Protein AF-A0A8K0FXT9-F1 (afdb_monomer_lite)

Radius of gyration: 15.11 Å; chains: 1; bounding box: 37×29×39 Å

Foldseek 3Di:
DDDPLAADAPVLLVVLLVFVVSQLVDPVSLVVVLVVCVVVVVVLLNLLSVLLVVLVCVLVVNDDDDPVVSVVSQVSHPQADCVVLVVDDDSNVSSVSSNVRSRVVNRVCSVVSSVVSVVRRYD

Sequence (123 aa):
MASRIHKFPRREIGRFSDRIQNVLDNKDAREILGEYLKEVKRRDLQNVLKLWKEAAKYLKDEGPYSEEEMWDQIDGIDDFNINPLMTISEKNDKLIYIQQESARILNRVLSVFIKYLEQKHMQ

Structure (mmCIF, N/CA/C/O backbone):
data_AF-A0A8K0FXT9-F1
#
_entry.id   AF-A0A8K0FXT9-F1
#
loop_
_atom_site.group_PDB
_atom_site.id
_atom_site.type_symbol
_atom_site.label_atom_id
_atom_site.label_alt_id
_atom_site.label_comp_id
_atom_site.label_asym_id
_atom_site.label_entity_id
_atom_site.label_seq_id
_atom_site.pdbx_PDB_ins_code
_atom_site.Cartn_x
_atom_site.Cartn_y
_atom_site.Cartn_z
_atom_site.occupancy
_atom_site.B_iso_or_equiv
_atom_site.auth_seq_id
_atom_site.auth_comp_id
_atom_site.auth_asym_id
_atom_site.auth_atom_id
_atom_site.pdbx_PDB_model_num
ATOM 1 N N . MET A 1 1 ? 6.248 12.876 21.185 1.00 37.88 1 MET A N 1
ATOM 2 C CA . MET A 1 1 ? 5.619 13.575 20.043 1.00 37.88 1 MET A CA 1
ATOM 3 C C . MET A 1 1 ? 4.147 13.214 20.053 1.00 37.88 1 MET A C 1
ATOM 5 O O . MET A 1 1 ? 3.844 12.031 20.032 1.00 37.88 1 MET A O 1
ATOM 9 N N . ALA A 1 2 ? 3.253 14.191 20.203 1.00 35.88 2 ALA A N 1
ATOM 10 C CA . ALA A 1 2 ? 1.817 13.936 20.155 1.00 35.88 2 ALA A CA 1
ATOM 11 C C . ALA A 1 2 ? 1.447 13.530 18.721 1.00 35.88 2 ALA A C 1
ATOM 13 O O . ALA A 1 2 ? 1.643 14.329 17.805 1.00 35.88 2 ALA A O 1
ATOM 14 N N . SER A 1 3 ? 0.976 12.294 18.522 1.00 46.53 3 SER A N 1
ATOM 15 C CA . SER A 1 3 ? 0.363 11.897 17.252 1.00 46.53 3 SER A CA 1
ATOM 16 C C . SER A 1 3 ? -0.832 12.827 17.039 1.00 46.53 3 SER A C 1
ATOM 18 O O . SER A 1 3 ? -1.705 12.930 17.907 1.00 46.53 3 SER A O 1
ATOM 20 N N . ARG A 1 4 ? -0.818 13.615 15.956 1.00 58.88 4 ARG A N 1
ATOM 21 C CA . ARG A 1 4 ? -1.990 14.407 15.580 1.00 58.88 4 ARG A CA 1
ATOM 22 C C . ARG A 1 4 ? -3.102 13.395 15.345 1.00 58.88 4 ARG A C 1
ATOM 24 O O . ARG A 1 4 ? -2.971 12.532 14.488 1.00 58.88 4 ARG A O 1
ATOM 31 N N . ILE A 1 5 ? -4.176 13.471 16.126 1.00 67.00 5 ILE A N 1
ATOM 32 C CA . ILE A 1 5 ? -5.329 12.594 15.928 1.00 67.00 5 ILE A CA 1
ATOM 33 C C . ILE A 1 5 ? -6.023 13.075 14.654 1.00 67.00 5 ILE A C 1
ATOM 35 O O . ILE A 1 5 ? -6.868 13.968 14.695 1.00 67.00 5 ILE A O 1
ATOM 39 N N . HIS A 1 6 ? -5.618 12.525 13.511 1.00 82.88 6 HIS A N 1
ATOM 40 C CA . HIS A 1 6 ? -6.326 12.715 12.254 1.00 82.88 6 HIS A CA 1
ATOM 41 C C . HIS A 1 6 ? -7.687 12.032 12.395 1.00 82.88 6 HIS A C 1
ATOM 43 O O . HIS A 1 6 ? -7.759 10.853 12.752 1.00 82.88 6 HIS A O 1
ATOM 49 N N . LYS A 1 7 ? -8.762 12.796 12.186 1.00 90.56 7 LYS A N 1
ATOM 50 C CA . LYS A 1 7 ? -10.131 12.283 12.172 1.00 90.56 7 LYS A CA 1
ATOM 51 C C . LYS A 1 7 ? -10.722 12.410 10.776 1.00 90.56 7 LYS A C 1
ATOM 53 O O . LYS A 1 7 ? -10.452 13.391 10.090 1.00 90.56 7 LYS A O 1
ATOM 58 N N . PHE A 1 8 ? -11.554 11.448 10.397 1.00 93.12 8 PHE A N 1
ATOM 59 C CA . PHE A 1 8 ? -12.233 11.402 9.111 1.00 93.12 8 PHE A CA 1
ATOM 60 C C . PHE A 1 8 ? -13.753 11.446 9.300 1.00 93.12 8 PHE A C 1
ATOM 62 O O . PHE A 1 8 ? -14.289 10.767 10.184 1.00 93.12 8 PHE A O 1
ATOM 69 N N . PRO A 1 9 ? -14.486 12.189 8.455 1.00 94.62 9 PRO A N 1
ATOM 70 C CA . PRO A 1 9 ? -15.934 12.096 8.412 1.00 94.62 9 PRO A CA 1
ATOM 71 C C . PRO A 1 9 ? -16.359 10.704 7.930 1.00 94.62 9 PRO A C 1
ATOM 73 O O . PRO A 1 9 ? -15.714 10.093 7.075 1.00 94.62 9 PRO A O 1
ATOM 76 N N . ARG A 1 10 ? -17.518 10.227 8.399 1.00 94.19 10 ARG A N 1
ATOM 77 C CA . ARG A 1 10 ? -18.063 8.902 8.044 1.00 94.19 10 ARG A CA 1
ATOM 78 C C . ARG A 1 10 ? -18.100 8.631 6.534 1.00 94.19 10 ARG A C 1
ATOM 80 O O . ARG A 1 10 ? -17.829 7.518 6.097 1.00 94.19 10 ARG A O 1
ATOM 87 N N . ARG A 1 11 ? -18.410 9.651 5.724 1.00 94.62 11 ARG A N 1
ATOM 88 C CA . ARG A 1 11 ? -18.426 9.541 4.255 1.00 94.62 11 ARG A CA 1
ATOM 89 C C . ARG A 1 11 ? -17.049 9.198 3.683 1.00 94.62 11 ARG A C 1
ATOM 91 O O . ARG A 1 11 ? -16.969 8.455 2.712 1.00 94.62 11 ARG A O 1
ATOM 98 N N . GLU A 1 12 ? -15.984 9.745 4.258 1.00 95.19 12 GLU A N 1
ATOM 99 C CA . GLU A 1 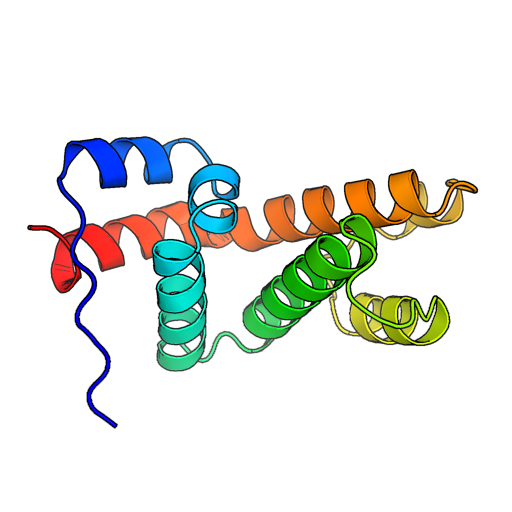12 ? -14.616 9.484 3.810 1.00 95.19 12 GLU A CA 1
ATOM 100 C C . GLU A 1 12 ? -14.157 8.082 4.219 1.00 95.19 12 GLU A C 1
ATOM 102 O O . GLU A 1 12 ? -13.628 7.358 3.380 1.00 95.19 12 GLU A O 1
ATOM 107 N N . ILE A 1 13 ? -14.491 7.639 5.437 1.00 94.94 13 ILE A N 1
ATOM 108 C CA . ILE A 1 13 ? -14.269 6.247 5.864 1.00 94.94 13 ILE A CA 1
ATOM 109 C C . ILE A 1 13 ? -15.005 5.264 4.940 1.00 94.94 13 ILE A C 1
ATOM 111 O O . ILE A 1 13 ? -14.434 4.251 4.539 1.00 94.94 13 ILE A O 1
ATOM 115 N N . GLY A 1 14 ? -16.231 5.597 4.523 1.00 94.44 14 GLY A N 1
ATOM 116 C CA . GLY A 1 14 ? -16.960 4.822 3.517 1.00 94.44 14 GLY A CA 1
ATOM 117 C C . GLY A 1 14 ? -16.176 4.676 2.209 1.00 94.44 14 GLY A C 1
ATOM 118 O O . GLY A 1 14 ? -16.033 3.564 1.715 1.00 94.44 14 GLY A O 1
ATOM 119 N N . ARG A 1 15 ? -15.556 5.751 1.700 1.00 95.81 15 ARG A N 1
ATOM 120 C CA . ARG A 1 15 ? -14.694 5.666 0.504 1.00 95.81 15 ARG A CA 1
ATOM 121 C C . ARG A 1 15 ? -13.471 4.786 0.743 1.00 95.81 15 ARG A C 1
ATOM 123 O O . ARG A 1 15 ? -13.075 4.039 -0.145 1.00 95.81 15 ARG A O 1
ATOM 130 N N . PHE A 1 16 ? -12.852 4.860 1.919 1.00 96.38 16 PHE A N 1
ATOM 131 C CA . PHE A 1 16 ? -11.724 3.988 2.252 1.00 96.38 16 PHE A CA 1
ATOM 132 C C . PHE A 1 16 ? -12.116 2.508 2.253 1.00 96.38 16 PHE A C 1
ATOM 134 O O . PHE A 1 16 ? -11.308 1.679 1.842 1.00 96.38 16 PHE A O 1
ATOM 141 N N . SER A 1 17 ? -13.349 2.175 2.647 1.00 94.56 17 SER A N 1
ATOM 142 C CA . SER A 1 17 ? -13.821 0.786 2.693 1.00 94.56 17 SER A CA 1
ATOM 143 C C . SER A 1 17 ? -13.981 0.105 1.335 1.00 94.56 17 SER A C 1
ATOM 145 O O . SER A 1 17 ? -13.940 -1.122 1.285 1.00 94.56 17 SER A O 1
ATOM 147 N N . ASP A 1 18 ? -14.085 0.868 0.242 1.00 94.00 18 ASP A N 1
ATOM 148 C CA . ASP A 1 18 ? -14.282 0.303 -1.098 1.00 94.00 18 ASP A CA 1
ATOM 149 C C . ASP A 1 18 ? -13.056 -0.487 -1.581 1.00 94.00 18 ASP A C 1
ATOM 151 O O . ASP A 1 18 ? -13.179 -1.549 -2.191 1.00 94.00 18 ASP A O 1
ATOM 155 N N . ARG A 1 19 ? -11.854 0.054 -1.349 1.00 94.50 19 ARG A N 1
ATOM 156 C CA . ARG A 1 19 ? -10.582 -0.543 -1.776 1.00 94.50 19 ARG A CA 1
ATOM 157 C C . ARG A 1 19 ? -9.415 0.059 -1.015 1.00 94.50 19 ARG A C 1
ATOM 159 O O . ARG A 1 19 ? -9.359 1.272 -0.808 1.00 94.50 19 ARG A O 1
ATOM 166 N N . ILE A 1 20 ? -8.412 -0.766 -0.721 1.00 97.62 20 ILE A N 1
ATOM 167 C CA . ILE A 1 20 ? -7.205 -0.326 -0.011 1.00 97.62 20 ILE A CA 1
ATOM 168 C C . ILE A 1 20 ? -6.454 0.783 -0.752 1.00 97.62 20 ILE A C 1
ATOM 170 O O . ILE A 1 20 ? -5.842 1.627 -0.110 1.00 97.62 20 ILE A O 1
ATOM 174 N N . GLN A 1 21 ? -6.567 0.858 -2.082 1.00 96.56 21 GLN A N 1
ATOM 175 C CA . GLN A 1 21 ? -5.977 1.946 -2.862 1.00 96.56 21 GLN A CA 1
ATOM 176 C C . GLN A 1 21 ? -6.454 3.325 -2.381 1.00 96.56 21 GLN A C 1
ATOM 178 O O . GLN A 1 21 ? -5.653 4.242 -2.282 1.00 96.56 21 GLN A O 1
ATOM 183 N N . ASN A 1 22 ? -7.721 3.459 -1.975 1.00 96.88 22 ASN A N 1
ATOM 184 C CA . ASN A 1 22 ? -8.247 4.731 -1.475 1.00 96.88 22 ASN A CA 1
ATOM 185 C C . ASN A 1 22 ? -7.593 5.135 -0.137 1.00 96.88 22 ASN A C 1
ATOM 187 O O . ASN A 1 22 ? -7.423 6.324 0.125 1.00 96.88 22 ASN A O 1
ATOM 191 N N . VAL A 1 23 ? -7.205 4.159 0.694 1.00 97.75 23 VAL A N 1
ATOM 192 C CA . VAL A 1 23 ? -6.395 4.389 1.905 1.00 97.75 23 VAL A CA 1
ATOM 193 C C . VAL A 1 23 ? -4.967 4.762 1.521 1.00 97.75 23 VAL A C 1
ATOM 195 O O . VAL A 1 23 ? -4.414 5.707 2.071 1.00 97.75 23 VAL A O 1
ATOM 198 N N . LEU A 1 24 ? -4.367 4.027 0.582 1.00 97.56 24 LEU A N 1
ATOM 199 C CA . LEU A 1 24 ? -2.981 4.228 0.169 1.00 97.56 24 LEU A CA 1
ATOM 200 C C . LEU A 1 24 ? -2.772 5.559 -0.552 1.00 97.56 24 LEU A C 1
ATOM 202 O O . LEU A 1 24 ? -1.714 6.151 -0.385 1.00 97.56 24 LEU A O 1
ATOM 206 N N . ASP A 1 25 ? -3.756 6.070 -1.286 1.00 95.31 25 ASP A N 1
ATOM 207 C CA . ASP A 1 25 ? -3.671 7.363 -1.972 1.00 95.31 25 ASP A CA 1
ATOM 208 C C . ASP A 1 25 ? -3.797 8.545 -0.995 1.00 95.31 25 ASP A C 1
ATOM 210 O O . ASP A 1 25 ? -3.193 9.601 -1.204 1.00 95.31 25 ASP A O 1
ATOM 214 N N . ASN A 1 26 ? -4.520 8.369 0.116 1.00 96.06 26 ASN A N 1
ATOM 215 C CA . ASN A 1 26 ? -4.662 9.386 1.154 1.00 96.06 26 ASN A CA 1
ATOM 216 C C . ASN A 1 26 ? -3.462 9.348 2.121 1.00 96.06 26 ASN A C 1
ATOM 218 O O . ASN A 1 26 ? -3.201 8.344 2.781 1.00 96.06 26 ASN A O 1
ATOM 222 N N . LYS A 1 27 ? -2.713 10.456 2.218 1.00 94.12 27 LYS A N 1
ATOM 223 C CA . LYS A 1 27 ? -1.501 10.532 3.053 1.00 94.12 27 LYS A CA 1
ATOM 224 C C . LYS A 1 27 ? -1.781 10.223 4.526 1.00 94.12 27 LYS A C 1
ATOM 226 O O . LYS A 1 27 ? -1.074 9.396 5.096 1.00 94.12 27 LYS A O 1
ATOM 231 N N . ASP A 1 28 ? -2.801 10.847 5.100 1.00 94.88 28 ASP A N 1
ATOM 232 C CA . ASP A 1 28 ? -3.128 10.718 6.521 1.00 94.88 28 ASP A CA 1
ATOM 233 C C . ASP A 1 28 ? -3.610 9.294 6.835 1.00 94.88 28 ASP A C 1
ATOM 235 O O . ASP A 1 28 ? -3.144 8.663 7.783 1.00 94.88 28 ASP A O 1
ATOM 239 N N . ALA A 1 29 ? -4.485 8.735 5.993 1.00 96.00 29 ALA A N 1
ATOM 240 C CA . ALA A 1 29 ? -4.978 7.369 6.164 1.00 96.00 29 ALA A CA 1
ATOM 241 C C . ALA A 1 29 ? -3.848 6.335 6.020 1.00 96.00 29 ALA A C 1
ATOM 243 O O . ALA A 1 29 ? -3.790 5.366 6.777 1.00 96.00 29 ALA A O 1
ATOM 244 N N . ARG A 1 30 ? -2.907 6.562 5.095 1.00 96.88 30 ARG A N 1
ATOM 245 C CA . ARG A 1 30 ? -1.709 5.732 4.914 1.00 96.88 30 ARG A CA 1
ATOM 246 C C . ARG A 1 30 ? -0.744 5.815 6.100 1.00 96.88 30 ARG A C 1
ATOM 248 O O . ARG A 1 30 ? -0.090 4.821 6.422 1.00 96.88 30 ARG A O 1
ATOM 255 N N . GLU A 1 31 ? -0.604 6.980 6.726 1.00 95.69 31 GLU A N 1
ATOM 256 C CA . GLU A 1 31 ? 0.186 7.141 7.953 1.00 95.69 31 GLU A CA 1
ATOM 257 C C . GLU A 1 31 ? -0.458 6.377 9.114 1.00 95.69 31 GLU A C 1
ATOM 259 O O . GLU A 1 31 ? 0.218 5.553 9.734 1.00 95.69 31 GLU A O 1
ATOM 264 N N . ILE A 1 32 ? -1.773 6.526 9.307 1.00 96.62 32 ILE A N 1
ATOM 265 C CA . ILE A 1 32 ? -2.527 5.775 10.322 1.00 96.62 32 ILE A CA 1
ATOM 266 C C . ILE A 1 32 ? -2.462 4.264 10.069 1.00 96.62 32 ILE A C 1
ATOM 268 O O . ILE A 1 32 ? -2.297 3.497 11.014 1.00 96.62 32 ILE A O 1
ATOM 272 N N . LEU A 1 33 ? -2.530 3.807 8.813 1.00 97.56 33 LEU A N 1
ATOM 273 C CA . LEU A 1 33 ? -2.335 2.392 8.478 1.00 97.56 33 LEU A CA 1
ATOM 274 C C . LEU A 1 33 ? -0.958 1.895 8.940 1.00 97.56 33 LEU A C 1
ATOM 276 O O . LEU A 1 33 ? -0.855 0.810 9.506 1.00 97.56 33 LEU A O 1
ATOM 280 N N . GLY A 1 34 ? 0.095 2.690 8.741 1.00 96.94 34 GLY A N 1
ATOM 281 C CA . GLY A 1 34 ? 1.437 2.361 9.223 1.00 96.94 34 GLY A CA 1
ATOM 282 C C . GLY A 1 34 ? 1.514 2.246 10.748 1.00 96.94 34 GLY A C 1
ATOM 283 O O . GLY A 1 34 ? 2.111 1.298 11.260 1.00 96.94 34 GLY A O 1
ATOM 284 N N . GLU A 1 35 ? 0.884 3.172 11.475 1.00 96.12 35 GLU A N 1
ATOM 285 C CA . GLU A 1 35 ? 0.795 3.123 12.940 1.00 96.12 35 GLU A CA 1
ATOM 286 C C . GLU A 1 35 ? 0.004 1.901 13.422 1.00 96.12 35 GLU A C 1
ATOM 288 O O . GLU A 1 35 ? 0.484 1.157 14.278 1.00 96.12 35 GLU A O 1
ATOM 293 N N . TYR A 1 36 ? -1.148 1.631 12.806 1.00 96.69 36 TYR A N 1
ATOM 294 C CA . TYR A 1 36 ? -1.977 0.462 13.090 1.00 96.69 36 TYR A CA 1
ATOM 295 C C . TYR A 1 36 ? -1.192 -0.843 12.905 1.00 96.69 36 TYR A C 1
ATOM 297 O O . TYR A 1 36 ? -1.152 -1.676 13.808 1.00 96.69 36 TYR A O 1
ATOM 305 N N . LEU A 1 37 ? -0.498 -1.016 11.773 1.00 97.19 37 LEU A N 1
ATOM 306 C CA . LEU A 1 37 ? 0.305 -2.217 11.509 1.00 97.19 37 LEU A CA 1
ATOM 307 C C . LEU A 1 37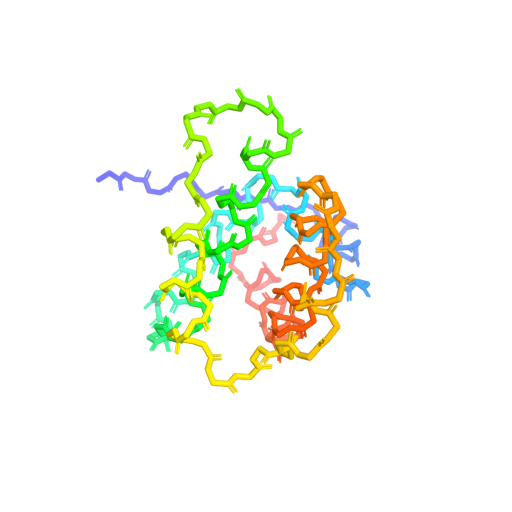 ? 1.446 -2.401 12.522 1.00 97.19 37 LEU A C 1
ATOM 309 O O . LEU A 1 37 ? 1.838 -3.537 12.809 1.00 97.19 37 LEU A O 1
ATOM 313 N N . LYS A 1 38 ? 1.977 -1.302 13.072 1.00 96.31 38 LYS A N 1
ATOM 314 C CA . LYS A 1 38 ? 2.956 -1.327 14.163 1.00 96.31 38 LYS A CA 1
ATOM 315 C C . LYS A 1 38 ? 2.319 -1.755 15.483 1.00 96.31 38 LYS A C 1
ATOM 317 O O . LYS A 1 38 ? 2.887 -2.607 16.164 1.00 96.31 38 LYS A O 1
ATOM 322 N N . GLU A 1 39 ? 1.147 -1.220 15.815 1.00 95.31 39 GLU A N 1
ATOM 323 C CA . GLU A 1 39 ? 0.382 -1.579 17.015 1.00 95.31 39 GLU A CA 1
ATOM 324 C C . GLU A 1 39 ? 0.028 -3.071 17.033 1.00 95.31 39 GLU A C 1
ATOM 326 O O . GLU A 1 39 ? 0.307 -3.767 18.011 1.00 95.31 39 GLU A O 1
ATOM 331 N N . VAL A 1 40 ? -0.480 -3.600 15.916 1.00 96.31 40 VAL A N 1
ATOM 332 C CA . VAL A 1 40 ? -0.838 -5.023 15.785 1.00 96.31 40 VAL A CA 1
ATOM 333 C C . VAL A 1 40 ? 0.351 -5.933 15.447 1.00 96.31 40 VAL A C 1
ATOM 335 O O . VAL A 1 40 ? 0.163 -7.111 15.146 1.00 96.31 40 VAL A O 1
ATOM 338 N N . LYS A 1 41 ? 1.584 -5.406 15.491 1.00 95.62 41 LYS A N 1
ATOM 339 C CA . LYS A 1 41 ? 2.848 -6.136 15.273 1.00 95.62 41 LYS A CA 1
ATOM 340 C C . LYS A 1 41 ? 2.930 -6.902 13.940 1.00 95.62 41 LYS A C 1
ATOM 342 O O . LYS A 1 41 ? 3.621 -7.914 13.843 1.00 95.62 41 LYS A O 1
ATOM 347 N N . ARG A 1 42 ? 2.282 -6.401 12.885 1.00 95.12 42 ARG A N 1
ATOM 348 C CA . ARG A 1 42 ? 2.308 -6.979 11.529 1.00 95.12 42 ARG A CA 1
ATOM 349 C C . ARG A 1 42 ? 3.499 -6.465 10.724 1.00 95.12 42 ARG A C 1
ATOM 351 O O . ARG A 1 42 ? 3.348 -5.639 9.826 1.00 95.12 42 ARG A O 1
ATOM 358 N N . ARG A 1 43 ? 4.707 -6.902 11.105 1.00 94.44 43 ARG A N 1
ATOM 359 C CA . ARG A 1 43 ? 5.970 -6.485 10.461 1.00 94.44 43 ARG A CA 1
ATOM 360 C C . ARG A 1 43 ? 6.022 -6.870 8.980 1.00 94.44 43 ARG A C 1
ATOM 362 O O . ARG A 1 43 ? 6.525 -6.096 8.176 1.00 94.44 43 ARG A O 1
ATOM 369 N N . ASP A 1 44 ? 5.451 -8.018 8.636 1.00 94.38 44 ASP A N 1
ATOM 370 C CA . ASP A 1 44 ? 5.247 -8.484 7.265 1.00 94.38 44 ASP A CA 1
ATOM 371 C C . ASP A 1 44 ? 4.540 -7.418 6.411 1.00 94.38 44 ASP A C 1
ATOM 373 O O . ASP A 1 44 ? 5.067 -6.963 5.400 1.00 94.38 44 ASP A O 1
ATOM 377 N N . LEU A 1 45 ? 3.399 -6.909 6.876 1.00 96.62 45 LEU A N 1
ATOM 378 C CA . LEU A 1 45 ? 2.636 -5.894 6.145 1.00 96.62 45 LEU A CA 1
ATOM 379 C C . LEU A 1 45 ? 3.266 -4.500 6.213 1.00 96.62 45 LEU A C 1
ATOM 381 O O . LEU A 1 45 ? 3.042 -3.684 5.321 1.00 96.62 45 LEU A O 1
ATOM 385 N N . GLN A 1 46 ? 4.063 -4.209 7.245 1.00 96.56 46 GLN A N 1
ATOM 386 C CA . GLN A 1 46 ? 4.859 -2.980 7.280 1.00 96.56 46 GLN A CA 1
ATOM 387 C C . GLN A 1 46 ? 5.903 -2.966 6.160 1.00 96.56 46 GLN A C 1
ATOM 389 O O . GLN A 1 46 ? 6.082 -1.925 5.530 1.00 96.56 46 GLN A O 1
ATOM 394 N N . ASN A 1 47 ? 6.546 -4.105 5.880 1.00 96.12 47 ASN A N 1
ATOM 395 C CA . ASN A 1 47 ? 7.479 -4.228 4.759 1.00 96.12 47 ASN A CA 1
ATOM 396 C C . ASN A 1 47 ? 6.757 -4.018 3.420 1.00 96.12 47 ASN A C 1
ATOM 398 O O . ASN A 1 47 ? 7.233 -3.251 2.589 1.00 96.12 47 ASN A O 1
ATOM 402 N N . VAL A 1 48 ? 5.559 -4.590 3.253 1.00 97.94 48 VAL A N 1
ATOM 403 C CA . VAL A 1 48 ? 4.726 -4.373 2.054 1.00 97.94 48 VAL A CA 1
ATOM 404 C C . VAL A 1 48 ? 4.339 -2.896 1.894 1.00 97.94 48 VAL A C 1
ATOM 406 O O . VAL A 1 48 ? 4.435 -2.332 0.806 1.00 97.94 48 VAL A O 1
ATOM 409 N N . LEU A 1 49 ? 3.934 -2.227 2.979 1.00 97.69 49 LEU A N 1
ATOM 410 C CA . LEU A 1 49 ? 3.613 -0.798 2.949 1.00 97.69 49 LEU A CA 1
ATOM 411 C C . LEU A 1 49 ? 4.845 0.062 2.634 1.00 97.69 49 LEU A C 1
ATOM 413 O O . LEU A 1 49 ? 4.720 1.082 1.953 1.00 97.69 49 LEU A O 1
ATOM 417 N N . LYS A 1 50 ? 6.026 -0.326 3.128 1.00 96.25 50 LYS A N 1
ATOM 418 C CA . LYS A 1 50 ? 7.295 0.331 2.800 1.00 96.25 50 LYS A CA 1
ATOM 419 C C . LYS A 1 50 ? 7.598 0.195 1.306 1.00 96.25 50 LYS A C 1
ATOM 421 O O . LYS A 1 50 ? 7.826 1.216 0.665 1.00 96.25 50 LYS A O 1
ATOM 426 N N . LEU A 1 51 ? 7.501 -1.017 0.758 1.00 96.81 51 LEU A N 1
ATOM 427 C CA . LEU A 1 51 ? 7.707 -1.284 -0.665 1.00 96.81 51 LEU A CA 1
ATOM 428 C C . LEU A 1 51 ? 6.762 -0.446 -1.540 1.00 96.81 51 LEU A C 1
ATOM 430 O O . LEU A 1 51 ? 7.207 0.210 -2.480 1.00 96.81 51 LEU A O 1
ATOM 434 N N . TRP A 1 52 ? 5.472 -0.380 -1.186 1.00 97.56 52 TRP A N 1
ATOM 435 C CA . TRP A 1 52 ? 4.508 0.464 -1.899 1.00 97.56 52 TRP A CA 1
ATOM 436 C C . TRP A 1 52 ? 4.911 1.947 -1.891 1.00 97.56 52 TRP A C 1
ATOM 438 O O . TRP A 1 52 ? 4.796 2.625 -2.913 1.00 97.56 52 TRP A O 1
ATOM 448 N N . LYS A 1 53 ? 5.381 2.464 -0.744 1.00 95.88 53 LYS A N 1
ATOM 449 C CA . LYS A 1 53 ? 5.807 3.866 -0.599 1.00 95.88 53 LYS A CA 1
ATOM 450 C C . LYS A 1 53 ? 7.055 4.174 -1.426 1.00 95.88 53 LYS A C 1
ATOM 452 O O . LYS A 1 53 ? 7.074 5.216 -2.074 1.00 95.88 53 LYS A O 1
ATOM 457 N N . GLU A 1 54 ? 8.053 3.293 -1.425 1.00 95.31 54 GLU A N 1
ATOM 458 C CA . GLU A 1 54 ? 9.255 3.464 -2.254 1.00 95.31 54 GLU A CA 1
ATOM 459 C C . GLU A 1 54 ? 8.906 3.416 -3.747 1.00 95.31 54 GLU A C 1
ATOM 461 O O . GLU A 1 54 ? 9.287 4.314 -4.496 1.00 95.31 54 GLU A O 1
ATOM 466 N N . ALA A 1 55 ? 8.063 2.470 -4.175 1.00 95.19 55 ALA A N 1
ATOM 467 C CA . ALA A 1 55 ? 7.592 2.430 -5.559 1.00 95.19 55 ALA A CA 1
ATOM 468 C C . ALA A 1 55 ? 6.840 3.717 -5.962 1.00 95.19 55 ALA A C 1
ATOM 470 O O . ALA A 1 55 ? 7.085 4.277 -7.031 1.00 95.19 55 ALA A O 1
ATOM 471 N N . ALA A 1 56 ? 5.971 4.234 -5.082 1.00 94.31 56 ALA A N 1
ATOM 472 C CA . ALA A 1 56 ? 5.243 5.489 -5.299 1.00 94.31 56 ALA A CA 1
ATOM 473 C C . ALA A 1 56 ? 6.171 6.702 -5.442 1.00 94.31 56 ALA A C 1
ATOM 475 O O . ALA A 1 56 ? 5.878 7.630 -6.197 1.00 94.31 56 ALA A O 1
ATOM 476 N N . LYS A 1 57 ? 7.263 6.705 -4.680 1.00 93.31 57 LYS A N 1
ATOM 477 C CA . LYS A 1 57 ? 8.274 7.756 -4.667 1.00 93.31 57 LYS A CA 1
ATOM 478 C C . LYS A 1 57 ? 9.089 7.736 -5.965 1.00 93.31 57 LYS A C 1
ATOM 480 O O . LYS A 1 57 ? 9.219 8.769 -6.618 1.00 93.31 57 LYS A O 1
ATOM 485 N N . TYR A 1 58 ? 9.539 6.560 -6.406 1.00 93.44 58 TYR A N 1
ATOM 486 C CA . TYR A 1 58 ? 10.271 6.411 -7.669 1.00 93.44 58 TYR A CA 1
ATOM 487 C C . TYR A 1 58 ? 9.434 6.718 -8.912 1.00 93.44 58 TYR A C 1
ATOM 489 O O . TYR A 1 58 ? 9.978 7.225 -9.889 1.00 93.44 58 TYR A O 1
ATOM 497 N N . LEU A 1 59 ? 8.118 6.486 -8.878 1.00 92.69 59 LEU A N 1
ATOM 498 C CA . LEU A 1 59 ? 7.213 6.907 -9.957 1.00 92.69 59 LEU A CA 1
ATOM 499 C C . LEU A 1 59 ? 7.091 8.429 -10.097 1.00 92.69 59 LEU A C 1
ATOM 501 O O . LEU A 1 59 ? 6.712 8.912 -11.159 1.00 92.69 59 LEU A O 1
ATOM 505 N N . LYS A 1 60 ? 7.396 9.181 -9.036 1.00 92.25 60 LYS A N 1
ATOM 506 C CA . LYS A 1 60 ? 7.430 10.651 -9.042 1.00 92.25 60 LYS A CA 1
ATOM 507 C C . LYS A 1 60 ? 8.836 11.210 -9.275 1.00 92.25 60 LYS A C 1
ATOM 509 O O . LYS A 1 60 ? 9.034 12.410 -9.115 1.00 92.25 60 LYS A O 1
ATOM 514 N N . ASP A 1 61 ? 9.797 10.341 -9.594 1.00 84.44 61 ASP A N 1
ATOM 515 C CA . ASP A 1 61 ? 11.226 10.652 -9.697 1.00 84.44 61 ASP A CA 1
ATOM 516 C C . ASP A 1 61 ? 11.792 11.341 -8.433 1.00 84.44 61 ASP A C 1
ATOM 518 O O . ASP A 1 61 ? 12.737 12.130 -8.476 1.00 84.44 61 ASP A O 1
ATOM 522 N N . GLU A 1 62 ? 11.229 11.017 -7.263 1.00 81.62 62 GLU A N 1
ATOM 523 C CA . GLU A 1 62 ? 11.691 11.524 -5.972 1.00 81.62 62 GLU A CA 1
ATOM 524 C C . GLU A 1 62 ? 12.873 10.673 -5.459 1.00 81.62 62 GLU A C 1
ATOM 526 O O . GLU A 1 62 ? 12.738 9.819 -4.588 1.00 81.62 62 GLU A O 1
ATOM 531 N N . GLY A 1 63 ? 14.077 10.909 -5.982 1.00 76.50 63 GLY A N 1
ATOM 532 C CA . GLY A 1 63 ? 15.321 10.287 -5.501 1.00 76.50 63 GLY A CA 1
ATOM 533 C C . GLY A 1 63 ? 15.888 9.178 -6.401 1.00 76.50 63 GLY A C 1
ATOM 534 O O . GLY A 1 6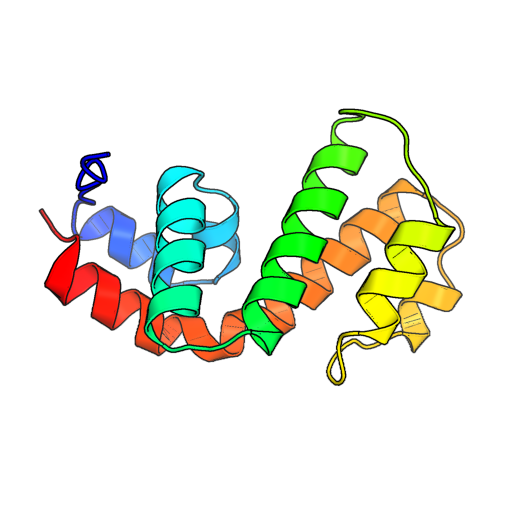3 ? 15.325 8.881 -7.453 1.00 76.50 63 GLY A O 1
ATOM 535 N N . PRO A 1 64 ? 17.040 8.589 -6.025 1.00 83.94 64 PRO A N 1
ATOM 536 C CA . PRO A 1 64 ? 17.747 7.633 -6.872 1.00 83.94 64 PRO A CA 1
ATOM 537 C C . PRO A 1 64 ? 17.024 6.283 -6.891 1.00 83.94 64 PRO A C 1
ATOM 539 O O . PRO A 1 64 ? 16.894 5.632 -5.856 1.00 83.94 64 PRO A O 1
ATOM 542 N N . TYR A 1 65 ? 16.559 5.869 -8.070 1.00 86.38 65 TYR A N 1
ATOM 543 C CA . TYR A 1 65 ? 16.017 4.528 -8.283 1.00 86.38 65 TYR A CA 1
ATOM 544 C C . TYR A 1 65 ? 17.145 3.493 -8.250 1.00 86.38 65 TYR A C 1
ATOM 546 O O . TYR A 1 65 ? 18.091 3.592 -9.033 1.00 86.38 65 TYR A O 1
ATOM 554 N N . SER A 1 66 ? 17.011 2.497 -7.375 1.00 89.12 66 SER A N 1
ATOM 555 C CA . SER A 1 66 ? 17.849 1.301 -7.353 1.00 89.12 66 SER A CA 1
ATOM 556 C C . SER A 1 66 ? 16.973 0.076 -7.588 1.00 89.12 66 SER A C 1
ATOM 558 O O . SER A 1 66 ? 16.075 -0.223 -6.801 1.00 89.12 66 SER A O 1
ATOM 560 N N . GLU A 1 67 ? 17.212 -0.622 -8.697 1.00 89.06 67 GLU A N 1
ATOM 561 C CA . GLU A 1 67 ? 16.493 -1.858 -9.003 1.00 89.06 67 GLU A CA 1
ATOM 562 C C . GLU A 1 67 ? 16.869 -2.980 -8.021 1.00 89.06 67 GLU A C 1
ATOM 564 O O . GLU A 1 67 ? 15.988 -3.696 -7.557 1.00 89.06 67 GLU A O 1
ATOM 569 N N . GLU A 1 68 ? 18.143 -3.076 -7.634 1.00 91.19 68 GLU A N 1
ATOM 570 C CA . GLU A 1 68 ? 18.648 -4.048 -6.652 1.00 91.19 68 GLU A CA 1
ATOM 571 C C . GLU A 1 68 ? 17.960 -3.893 -5.287 1.00 91.19 68 GLU A C 1
ATOM 573 O O . GLU A 1 68 ? 17.394 -4.849 -4.766 1.00 91.19 68 GLU A O 1
ATOM 578 N N . GLU A 1 69 ? 17.881 -2.666 -4.757 1.00 90.81 69 GLU A N 1
ATOM 579 C CA . GLU A 1 69 ? 17.213 -2.408 -3.471 1.00 90.81 69 GLU A CA 1
ATOM 580 C C . GLU A 1 69 ? 15.708 -2.723 -3.509 1.00 90.81 69 GLU A C 1
ATOM 582 O O . GLU A 1 69 ? 15.095 -2.999 -2.472 1.00 90.81 69 GLU A O 1
ATOM 587 N N . MET A 1 70 ? 15.079 -2.637 -4.684 1.00 91.75 70 MET A N 1
ATOM 588 C CA . MET A 1 70 ? 13.680 -3.028 -4.857 1.00 91.75 70 MET A CA 1
ATOM 589 C C . MET A 1 70 ? 13.529 -4.547 -4.846 1.00 91.75 70 MET A C 1
ATOM 591 O O . MET A 1 70 ? 12.617 -5.046 -4.186 1.00 91.75 70 MET A O 1
ATOM 595 N N . TRP A 1 71 ? 14.422 -5.271 -5.525 1.00 93.50 71 TRP A N 1
ATOM 596 C CA . TRP A 1 71 ? 14.446 -6.734 -5.512 1.00 93.50 71 TRP A CA 1
ATOM 597 C C . TRP A 1 71 ? 14.674 -7.287 -4.105 1.00 93.50 71 TRP A C 1
ATOM 599 O O . TRP A 1 71 ? 13.870 -8.097 -3.651 1.00 93.50 71 TRP A O 1
ATOM 609 N N . ASP A 1 72 ? 15.639 -6.750 -3.357 1.00 93.19 72 ASP A N 1
ATOM 610 C CA . ASP A 1 72 ? 15.890 -7.145 -1.963 1.00 93.19 72 ASP A CA 1
ATOM 611 C C . ASP A 1 72 ? 14.652 -6.969 -1.066 1.00 93.19 72 ASP A C 1
ATOM 613 O O . ASP A 1 72 ? 14.381 -7.761 -0.160 1.00 93.19 72 ASP A O 1
ATOM 617 N N . GLN A 1 73 ? 13.874 -5.908 -1.300 1.00 93.19 73 GLN A N 1
ATOM 618 C CA . GLN A 1 73 ? 12.636 -5.671 -0.558 1.00 93.19 73 GLN A CA 1
ATOM 619 C C . GLN A 1 73 ? 11.516 -6.635 -0.957 1.00 93.19 73 GLN A C 1
ATOM 621 O O . GLN A 1 73 ? 10.726 -7.014 -0.091 1.00 93.19 73 GLN A O 1
ATOM 626 N N . ILE A 1 74 ? 11.434 -7.008 -2.235 1.00 95.25 74 ILE A N 1
ATOM 627 C CA . ILE A 1 74 ? 10.460 -7.978 -2.749 1.00 95.25 74 ILE A CA 1
ATOM 628 C C . ILE A 1 74 ? 10.753 -9.372 -2.199 1.00 95.25 74 ILE A C 1
ATOM 630 O O . ILE A 1 74 ? 9.832 -10.026 -1.717 1.00 95.25 74 ILE A O 1
ATOM 634 N N . ASP A 1 75 ? 12.018 -9.790 -2.193 1.00 91.81 75 ASP A N 1
ATOM 635 C CA . ASP A 1 75 ? 12.444 -11.091 -1.665 1.00 91.81 75 ASP A CA 1
ATOM 636 C C . ASP A 1 75 ? 12.098 -11.254 -0.176 1.00 91.81 75 ASP A C 1
ATOM 638 O O . ASP A 1 75 ? 11.875 -12.360 0.312 1.00 91.81 75 ASP A O 1
ATOM 642 N N . GLY A 1 76 ? 11.977 -10.142 0.554 1.00 89.81 76 GLY A N 1
ATOM 643 C CA . GLY A 1 76 ? 11.497 -10.113 1.935 1.00 89.81 76 GLY A CA 1
ATOM 644 C C . GLY A 1 76 ? 9.975 -10.244 2.118 1.00 89.81 76 GLY A C 1
ATOM 645 O O . GLY A 1 76 ? 9.501 -10.045 3.243 1.00 89.81 76 GLY A O 1
ATOM 646 N N . ILE A 1 77 ? 9.198 -10.505 1.058 1.00 94.31 77 ILE A N 1
ATOM 647 C CA . ILE A 1 77 ? 7.727 -10.575 1.073 1.00 94.31 77 ILE A CA 1
ATOM 648 C C . ILE A 1 77 ? 7.245 -11.906 0.470 1.00 94.31 77 ILE A C 1
ATOM 650 O O . ILE A 1 77 ? 7.096 -12.040 -0.741 1.00 94.31 77 ILE A O 1
ATOM 654 N N . ASP A 1 78 ? 6.874 -12.852 1.337 1.00 86.69 78 ASP A N 1
ATOM 655 C CA . ASP A 1 78 ? 6.451 -14.215 0.959 1.00 86.69 78 ASP A CA 1
ATOM 656 C C . ASP A 1 78 ? 5.286 -14.277 -0.050 1.00 86.69 78 ASP A C 1
ATOM 658 O O . ASP A 1 78 ? 5.183 -15.196 -0.857 1.00 86.69 78 ASP A O 1
ATOM 662 N N . ASP A 1 79 ? 4.367 -13.313 0.008 1.00 89.94 79 ASP A N 1
ATOM 663 C CA . ASP A 1 79 ? 3.133 -13.309 -0.783 1.00 89.94 79 ASP A CA 1
ATOM 664 C C . ASP A 1 79 ? 3.250 -12.583 -2.131 1.00 89.94 79 ASP A C 1
ATOM 666 O O . ASP A 1 79 ? 2.238 -12.435 -2.827 1.00 89.94 79 ASP A O 1
ATOM 670 N N . PHE A 1 80 ? 4.432 -12.077 -2.482 1.00 95.06 80 PHE A N 1
ATOM 671 C CA . PHE A 1 80 ? 4.622 -11.265 -3.678 1.00 95.06 80 PHE A CA 1
ATOM 672 C C . PHE A 1 80 ? 4.701 -12.132 -4.940 1.00 95.06 80 PHE A C 1
ATOM 674 O O . PHE A 1 80 ? 5.525 -13.038 -5.048 1.00 95.06 80 PHE A O 1
ATOM 681 N N . ASN A 1 81 ? 3.858 -11.851 -5.936 1.00 93.06 81 ASN A N 1
ATOM 682 C CA . ASN A 1 81 ? 3.915 -12.565 -7.207 1.00 93.06 81 ASN A CA 1
ATOM 683 C C . ASN A 1 81 ? 5.031 -12.008 -8.107 1.00 93.06 81 ASN A C 1
ATOM 685 O O . ASN A 1 81 ? 4.847 -11.036 -8.832 1.00 93.06 81 ASN A O 1
ATOM 689 N N . ILE A 1 82 ? 6.200 -12.643 -8.075 1.00 90.88 82 ILE A N 1
ATOM 690 C CA . ILE A 1 82 ? 7.385 -12.198 -8.829 1.00 90.88 82 ILE A CA 1
ATOM 691 C C . ILE A 1 82 ? 7.271 -12.497 -10.336 1.00 90.88 82 ILE A C 1
ATOM 693 O O . ILE A 1 82 ? 7.862 -11.798 -11.159 1.00 90.88 82 ILE A O 1
ATOM 697 N N . ASN A 1 83 ? 6.488 -13.505 -10.733 1.00 88.88 83 ASN A N 1
ATOM 698 C CA . ASN A 1 83 ? 6.505 -14.017 -12.108 1.00 88.88 83 ASN A CA 1
ATOM 699 C 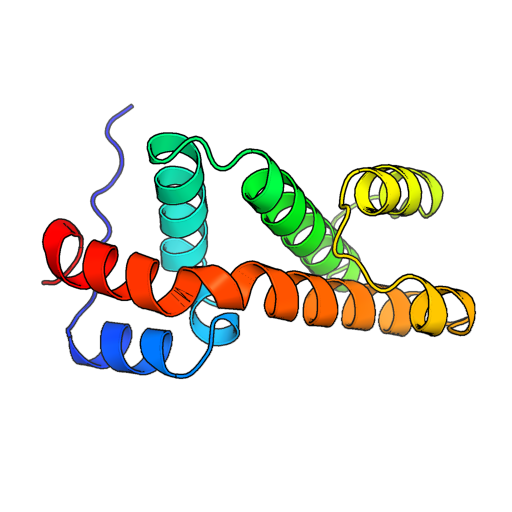C . ASN A 1 83 ? 6.157 -12.962 -13.175 1.00 88.88 83 ASN A C 1
ATOM 701 O O . ASN A 1 83 ? 6.915 -12.845 -14.137 1.00 88.88 83 ASN A O 1
ATOM 705 N N . PRO A 1 84 ? 5.080 -12.161 -13.040 1.00 89.25 84 PRO A N 1
ATOM 706 C CA . PRO A 1 84 ? 4.798 -11.101 -14.004 1.00 89.25 84 PRO A CA 1
ATOM 707 C C . PRO A 1 84 ? 5.859 -10.000 -13.985 1.00 89.25 84 PRO A C 1
ATOM 709 O O . PRO A 1 84 ? 6.226 -9.501 -15.046 1.00 89.25 84 PRO A O 1
ATOM 712 N N . LEU A 1 85 ? 6.397 -9.662 -12.808 1.00 90.38 85 LEU A N 1
ATOM 713 C CA . LEU A 1 85 ? 7.398 -8.607 -12.660 1.00 90.38 85 LEU A CA 1
ATOM 714 C C . LEU A 1 85 ? 8.665 -8.888 -13.480 1.00 90.38 85 LEU A C 1
ATOM 716 O O . LEU A 1 85 ? 9.182 -7.979 -14.125 1.00 90.38 85 LEU A O 1
ATOM 720 N N . MET A 1 86 ? 9.119 -10.145 -13.523 1.00 88.50 86 MET A N 1
ATOM 721 C CA . MET A 1 86 ? 10.298 -10.556 -14.303 1.00 88.50 86 MET A CA 1
ATOM 722 C C . MET A 1 86 ? 10.144 -10.350 -15.819 1.00 88.50 86 MET A C 1
ATOM 724 O O . MET A 1 86 ? 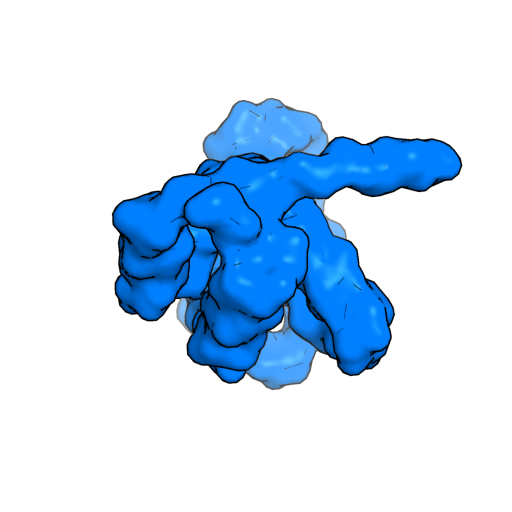11.140 -10.319 -16.536 1.00 88.50 86 MET A O 1
ATOM 728 N N . THR A 1 87 ? 8.911 -10.224 -16.319 1.00 90.56 87 THR A N 1
ATOM 729 C CA . THR A 1 87 ? 8.634 -10.060 -17.758 1.00 90.56 87 THR A CA 1
ATOM 730 C C . THR A 1 87 ? 8.550 -8.601 -18.203 1.00 90.56 87 THR A C 1
ATOM 732 O O . THR A 1 87 ? 8.516 -8.328 -19.401 1.00 90.56 87 THR A O 1
ATOM 735 N N . ILE A 1 88 ? 8.519 -7.657 -17.259 1.00 91.50 88 ILE A N 1
ATOM 736 C CA . ILE A 1 88 ? 8.379 -6.231 -17.552 1.00 91.50 88 ILE A CA 1
ATOM 737 C C . ILE A 1 88 ? 9.768 -5.637 -17.799 1.00 91.50 88 ILE A C 1
ATOM 739 O O . ILE A 1 88 ? 10.659 -5.783 -16.967 1.00 91.50 88 ILE A O 1
ATOM 743 N N . SER A 1 89 ? 9.964 -4.939 -18.918 1.00 88.12 89 SER A N 1
ATOM 744 C CA . SER A 1 89 ? 11.218 -4.231 -19.222 1.00 88.12 89 SER A CA 1
ATOM 745 C C . SER A 1 89 ? 11.215 -2.782 -18.733 1.00 88.12 89 SER A C 1
ATOM 747 O O . SER A 1 89 ? 12.232 -2.287 -18.252 1.00 88.12 89 SER A O 1
ATOM 749 N N . GLU A 1 90 ? 10.071 -2.107 -18.830 1.00 92.19 90 GLU A N 1
ATOM 750 C CA . GLU A 1 90 ? 9.935 -0.681 -18.535 1.00 92.19 90 GLU A CA 1
ATOM 751 C C . GLU A 1 90 ? 9.933 -0.397 -17.026 1.00 92.19 90 GLU A C 1
ATOM 753 O O . GLU A 1 90 ? 9.135 -0.960 -16.272 1.00 92.19 90 GLU A O 1
ATOM 758 N N . LYS A 1 91 ? 10.792 0.536 -16.580 1.00 91.88 91 LYS A N 1
ATOM 759 C CA . LYS A 1 91 ? 10.914 0.946 -15.163 1.00 91.88 91 LYS A CA 1
ATOM 760 C C . LYS A 1 91 ? 9.554 1.291 -14.557 1.00 91.88 91 LYS A C 1
ATOM 762 O O . LYS A 1 91 ? 9.196 0.789 -13.495 1.00 91.88 91 LYS A O 1
ATOM 767 N N . ASN A 1 92 ? 8.805 2.173 -15.215 1.00 94.12 92 ASN A N 1
ATOM 768 C CA . ASN A 1 92 ? 7.545 2.675 -14.671 1.00 94.12 92 ASN A CA 1
ATOM 769 C C . ASN A 1 92 ? 6.496 1.567 -14.580 1.00 94.12 92 ASN A C 1
ATOM 771 O O . ASN A 1 92 ? 5.799 1.488 -13.573 1.00 94.12 92 ASN A O 1
ATOM 775 N N . ASP A 1 93 ? 6.443 0.668 -15.560 1.00 94.94 93 ASP A N 1
ATOM 776 C CA . ASP A 1 93 ? 5.518 -0.464 -15.534 1.00 94.94 93 ASP A CA 1
ATOM 777 C C . ASP A 1 93 ? 5.869 -1.448 -14.409 1.00 94.94 93 ASP A C 1
ATOM 779 O O . ASP A 1 93 ? 4.968 -1.927 -13.717 1.00 94.94 93 ASP A O 1
ATOM 783 N N . LYS A 1 94 ? 7.166 -1.681 -14.137 1.00 94.44 94 LYS A N 1
ATOM 784 C CA . LYS A 1 94 ? 7.609 -2.468 -12.971 1.00 94.44 94 LYS A CA 1
ATOM 785 C C . LYS A 1 94 ? 7.125 -1.831 -11.673 1.00 94.44 94 LYS A C 1
ATOM 787 O O . LYS A 1 94 ? 6.542 -2.504 -10.829 1.00 94.44 94 LYS A O 1
ATOM 792 N N . LEU A 1 95 ? 7.344 -0.526 -11.511 1.00 95.75 95 LEU A N 1
ATOM 793 C CA . LEU A 1 95 ? 6.945 0.202 -10.305 1.00 95.75 95 LEU A CA 1
ATOM 794 C C . LEU A 1 95 ? 5.422 0.203 -10.116 1.00 95.75 95 LEU A C 1
ATOM 796 O O . LEU A 1 95 ? 4.946 -0.002 -8.998 1.00 95.75 95 LEU A O 1
ATOM 800 N N . ILE A 1 96 ? 4.655 0.374 -11.197 1.00 96.19 96 ILE A N 1
ATOM 801 C CA . ILE A 1 96 ? 3.190 0.275 -11.182 1.00 96.19 96 ILE A CA 1
ATOM 802 C C . ILE A 1 96 ? 2.761 -1.127 -10.746 1.00 96.19 96 ILE A C 1
ATOM 804 O O . ILE A 1 96 ? 1.906 -1.254 -9.867 1.00 96.19 96 ILE A O 1
ATOM 808 N N . TYR A 1 97 ? 3.369 -2.176 -11.303 1.00 96.62 97 TYR A N 1
ATOM 809 C CA . TYR A 1 97 ? 3.085 -3.552 -10.905 1.00 96.62 97 TYR A CA 1
ATOM 810 C C . TYR A 1 97 ? 3.366 -3.775 -9.414 1.00 96.62 97 TYR A C 1
ATOM 812 O O . TYR A 1 97 ? 2.524 -4.307 -8.692 1.00 96.62 97 TYR A O 1
ATOM 820 N N . ILE A 1 98 ? 4.506 -3.287 -8.921 1.00 96.56 98 ILE A N 1
ATOM 821 C CA . ILE A 1 98 ? 4.879 -3.384 -7.506 1.00 96.56 98 ILE A CA 1
ATOM 822 C C . ILE A 1 98 ? 3.858 -2.677 -6.609 1.00 96.56 98 ILE A C 1
ATOM 824 O O . ILE A 1 98 ? 3.472 -3.223 -5.571 1.00 96.56 98 ILE A O 1
ATOM 828 N N . GLN A 1 99 ? 3.369 -1.496 -7.001 1.00 96.75 99 GLN A N 1
ATOM 829 C CA . GLN A 1 99 ? 2.296 -0.819 -6.270 1.00 96.75 99 GLN A CA 1
ATOM 830 C C . GLN A 1 99 ? 0.997 -1.631 -6.262 1.00 96.75 99 GLN A C 1
ATOM 832 O O . GLN A 1 99 ? 0.374 -1.769 -5.207 1.00 96.75 99 GLN A O 1
ATOM 837 N N . GLN A 1 100 ? 0.586 -2.170 -7.410 1.00 96.81 100 GLN A N 1
ATOM 838 C CA . GLN A 1 100 ? -0.637 -2.967 -7.529 1.00 96.81 100 GLN A CA 1
ATOM 839 C C . GLN A 1 100 ? -0.567 -4.235 -6.675 1.00 96.81 100 GLN A C 1
ATOM 841 O O . GLN A 1 100 ? -1.508 -4.548 -5.943 1.00 96.81 100 GLN A O 1
ATOM 846 N N . GLU A 1 101 ? 0.564 -4.930 -6.711 1.00 97.38 101 GLU A N 1
ATOM 847 C CA . GLU A 1 101 ? 0.754 -6.176 -5.981 1.00 97.38 101 GLU A CA 1
ATOM 848 C C . GLU A 1 101 ? 0.866 -5.935 -4.470 1.00 97.38 101 GLU A C 1
ATOM 850 O O . GLU A 1 101 ? 0.227 -6.623 -3.669 1.00 97.38 101 GLU A O 1
ATOM 855 N N . SER A 1 102 ? 1.558 -4.869 -4.061 1.00 97.56 102 SER A N 1
ATOM 856 C CA . SER A 1 102 ? 1.580 -4.442 -2.658 1.00 97.56 102 SER A CA 1
ATOM 857 C C . SER A 1 102 ? 0.177 -4.076 -2.161 1.00 97.56 102 SER A C 1
ATOM 859 O O . SER A 1 102 ? -0.212 -4.458 -1.055 1.00 97.56 102 SER A O 1
ATOM 861 N N . ALA A 1 103 ? -0.623 -3.385 -2.982 1.00 97.44 103 ALA A N 1
ATOM 862 C CA . ALA A 1 103 ? -2.014 -3.088 -2.658 1.00 97.44 103 ALA A CA 1
ATOM 863 C C . ALA A 1 103 ? -2.842 -4.377 -2.524 1.00 97.44 103 ALA A C 1
ATOM 865 O O . ALA A 1 103 ? -3.566 -4.525 -1.542 1.00 97.44 103 ALA A O 1
ATOM 866 N N . ARG A 1 104 ? -2.694 -5.357 -3.427 1.00 97.12 104 ARG A N 1
ATOM 867 C CA . ARG A 1 104 ? -3.368 -6.666 -3.320 1.00 97.12 104 ARG A CA 1
ATOM 868 C C . ARG A 1 104 ? -3.078 -7.348 -1.980 1.00 97.12 104 ARG A C 1
ATOM 870 O O . ARG A 1 104 ? -4.004 -7.842 -1.333 1.00 97.12 104 ARG A O 1
ATOM 877 N N . ILE A 1 105 ? -1.817 -7.357 -1.548 1.00 97.06 105 ILE A N 1
ATOM 878 C CA . ILE A 1 105 ? -1.402 -7.963 -0.275 1.00 97.06 105 ILE A CA 1
ATOM 879 C C . ILE A 1 105 ? -1.987 -7.187 0.916 1.00 97.06 105 ILE A C 1
ATOM 881 O O . ILE A 1 105 ? -2.595 -7.786 1.807 1.00 97.06 105 ILE A O 1
ATOM 885 N N . LEU A 1 106 ? -1.886 -5.854 0.917 1.00 97.56 106 LEU A N 1
ATOM 886 C CA . LEU A 1 106 ? -2.422 -4.998 1.986 1.00 97.56 106 LEU A CA 1
ATOM 887 C C . LEU A 1 106 ? -3.952 -5.033 2.073 1.00 97.56 106 LEU A C 1
ATOM 889 O O . LEU A 1 106 ? -4.513 -4.849 3.155 1.00 97.56 106 LEU A O 1
ATOM 893 N N . ASN A 1 107 ? -4.648 -5.326 0.973 1.00 96.56 107 ASN A N 1
ATOM 894 C CA . ASN A 1 107 ? -6.107 -5.410 0.955 1.00 96.56 107 ASN A CA 1
ATOM 895 C C . ASN A 1 107 ? -6.653 -6.450 1.950 1.00 96.56 107 ASN A C 1
ATOM 897 O O . ASN A 1 107 ? -7.777 -6.316 2.430 1.00 96.56 107 ASN A O 1
ATOM 901 N N . ARG A 1 108 ? -5.839 -7.445 2.330 1.00 93.94 108 ARG A N 1
ATOM 902 C CA . ARG A 1 108 ? -6.185 -8.478 3.319 1.00 93.94 108 ARG A CA 1
ATOM 903 C C . ARG A 1 108 ? -6.525 -7.917 4.702 1.00 93.94 108 ARG A C 1
ATOM 905 O O . ARG A 1 108 ? -7.233 -8.579 5.455 1.00 93.94 108 ARG A O 1
ATOM 912 N N . VAL A 1 109 ? -6.038 -6.722 5.050 1.00 96.06 109 VAL A N 1
ATOM 913 C CA . VAL A 1 109 ? -6.328 -6.089 6.351 1.00 96.06 109 VAL A CA 1
ATOM 914 C C . VAL A 1 109 ? -7.327 -4.946 6.276 1.00 96.06 109 VAL A C 1
ATOM 916 O O . VAL A 1 109 ? -7.667 -4.390 7.320 1.00 96.06 109 VAL A O 1
ATOM 919 N N . LEU A 1 110 ? -7.827 -4.613 5.082 1.00 97.25 110 LEU A N 1
ATOM 920 C CA . LEU A 1 110 ? -8.680 -3.447 4.873 1.00 97.25 110 LEU A CA 1
ATOM 921 C C . LEU A 1 110 ? -9.890 -3.452 5.811 1.00 97.25 110 LEU A C 1
ATOM 923 O O . LEU A 1 110 ? -10.100 -2.492 6.538 1.00 97.25 110 LEU A O 1
ATOM 927 N N . SER A 1 111 ? -10.650 -4.546 5.858 1.00 97.12 111 SER A N 1
ATOM 928 C CA . SER A 1 111 ? -11.885 -4.619 6.652 1.00 97.12 111 SER A CA 1
ATOM 929 C C . SER A 1 111 ? -11.658 -4.381 8.150 1.00 97.12 111 SER A C 1
ATOM 931 O O . SER A 1 111 ? -12.450 -3.699 8.799 1.00 97.12 111 SER A O 1
ATOM 933 N N . VAL A 1 112 ? -10.567 -4.912 8.708 1.00 97.44 112 VAL A N 1
ATOM 934 C CA . VAL A 1 112 ? -10.211 -4.726 10.123 1.00 97.44 112 VAL A CA 1
ATOM 935 C C . VAL A 1 112 ? -9.679 -3.314 10.361 1.00 97.44 112 VAL A C 1
ATOM 937 O O . VAL A 1 112 ? -10.033 -2.683 11.353 1.00 97.44 112 VAL A O 1
ATOM 940 N N . PHE A 1 113 ? -8.892 -2.789 9.423 1.00 97.81 113 PHE A N 1
ATOM 941 C CA . PHE A 1 113 ? -8.393 -1.421 9.478 1.00 97.81 113 PHE A CA 1
ATOM 942 C C . PHE A 1 113 ? -9.522 -0.379 9.411 1.00 97.81 113 PHE A C 1
ATOM 944 O O . PHE A 1 113 ? -9.509 0.583 10.172 1.00 97.81 113 PHE A O 1
ATOM 951 N N . ILE A 1 114 ? -10.544 -0.582 8.575 1.00 97.94 114 ILE A N 1
ATOM 952 C CA . ILE A 1 114 ? -11.716 0.306 8.528 1.00 97.94 114 ILE A CA 1
ATOM 953 C C . ILE A 1 114 ? -12.450 0.317 9.870 1.00 97.94 114 ILE A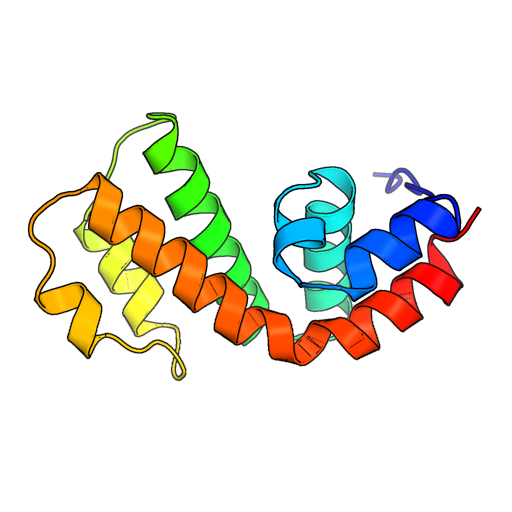 C 1
ATOM 955 O O . ILE A 1 114 ? -12.745 1.393 10.380 1.00 97.94 114 ILE A O 1
ATOM 959 N N . LYS A 1 115 ? -12.660 -0.847 10.500 1.00 97.00 115 LYS A N 1
ATOM 960 C CA . LYS A 1 115 ? -13.245 -0.908 11.853 1.00 97.00 115 LYS A CA 1
ATOM 961 C C . LYS A 1 115 ? -12.404 -0.143 12.876 1.00 97.00 115 LYS A C 1
ATOM 963 O O . LYS A 1 115 ? -12.952 0.525 13.748 1.00 97.00 115 LYS A O 1
ATOM 968 N N . TYR A 1 116 ? -11.078 -0.222 12.767 1.00 96.50 116 TYR A N 1
ATOM 969 C CA . TYR A 1 116 ? -10.171 0.565 13.599 1.00 96.50 116 TYR A CA 1
ATOM 970 C C . TYR A 1 116 ? -10.357 2.078 13.368 1.00 96.50 116 TYR A C 1
ATOM 972 O O . TYR A 1 116 ? -10.490 2.829 14.337 1.00 96.50 116 TYR A O 1
ATOM 980 N N . LEU A 1 117 ? -10.458 2.528 12.110 1.00 95.69 117 LEU A N 1
ATOM 981 C CA . LEU A 1 117 ? -10.741 3.931 11.785 1.00 95.69 117 LEU A CA 1
ATOM 982 C C . LEU A 1 117 ? -12.088 4.394 12.350 1.00 95.69 117 LEU A C 1
ATOM 984 O O . LEU A 1 117 ? -12.150 5.461 12.953 1.00 95.69 117 LEU A O 1
ATOM 988 N N . GLU A 1 118 ? -13.144 3.592 12.218 1.00 95.94 118 GLU A N 1
ATOM 989 C CA . GLU A 1 118 ? -14.469 3.909 12.766 1.00 95.94 118 GLU A CA 1
ATOM 990 C C . GLU A 1 118 ? -14.440 4.089 14.292 1.00 95.94 118 GLU A C 1
ATOM 992 O O . GLU A 1 118 ? -15.103 4.975 14.826 1.00 95.94 118 GLU A O 1
ATOM 997 N N . GLN A 1 119 ? -13.647 3.281 15.001 1.00 94.56 119 GLN A N 1
ATOM 998 C CA . GLN A 1 119 ? -13.568 3.310 16.464 1.00 94.56 119 GLN A CA 1
ATOM 999 C C . GLN A 1 119 ? -12.675 4.425 17.018 1.00 94.56 119 GLN A C 1
ATOM 1001 O O . GLN A 1 119 ? -12.932 4.929 18.112 1.00 94.56 119 GLN A O 1
ATOM 1006 N N . LYS A 1 120 ? -11.587 4.764 16.318 1.00 93.81 120 LYS A N 1
ATOM 1007 C CA . LYS A 1 120 ? -10.511 5.616 16.858 1.00 93.81 120 LYS A CA 1
ATOM 1008 C C . LYS A 1 120 ? -10.364 6.955 16.140 1.00 93.81 120 LYS A C 1
ATOM 1010 O O . LYS A 1 120 ? -9.896 7.916 16.745 1.00 93.81 120 LYS A O 1
ATOM 1015 N N . HIS A 1 121 ? -10.774 7.022 14.877 1.00 92.19 121 HIS A N 1
ATOM 1016 C CA . HIS A 1 121 ? -10.508 8.143 13.977 1.00 92.19 121 HIS A CA 1
ATOM 1017 C C . HIS A 1 121 ? -11.773 8.689 13.299 1.00 92.19 121 HIS A C 1
ATOM 1019 O O . HIS A 1 121 ? -11.665 9.571 12.455 1.00 92.19 121 HIS A O 1
ATOM 1025 N N . MET A 1 122 ? -12.977 8.229 13.647 1.00 91.69 122 MET A N 1
ATOM 1026 C CA . MET A 1 122 ? -14.206 8.846 13.143 1.00 91.69 122 MET A CA 1
ATOM 1027 C C . MET A 1 122 ? -14.490 10.166 13.872 1.00 91.69 122 MET A C 1
ATOM 1029 O O . MET A 1 122 ? -14.312 10.273 15.092 1.00 91.69 122 MET A O 1
ATOM 1033 N N . GLN A 1 123 ? -14.896 11.177 13.102 1.00 86.94 123 GLN A N 1
ATOM 1034 C CA . GLN A 1 123 ? -15.404 12.451 13.613 1.00 86.94 123 GLN A CA 1
ATOM 1035 C C . GLN A 1 123 ? -16.896 12.380 13.927 1.00 86.94 123 GLN A C 1
ATOM 1037 O O . GLN A 1 123 ? -17.653 11.858 13.075 1.00 86.94 123 GLN A O 1
#

pLDDT: mean 92.16, std 9.88, range [35.88, 97.94]

Secondary structure (DSSP, 8-state):
-------B-HHHHHHHHH-HHHHHHSHHHHHHHHHHHHHTT-HHHHHHHHHHHHHHHHTTT-S---HHHHHHHHHT-TT--HHHHTT--SHHHHHHHHHHHHHHHHGGGHHHHHHHHHHHTB-

Organism: Ignelater luminosus (NCBI:txid2038154)